Protein AF-Q9DEZ6-F1 (afdb_monomer_lite)

pLDDT: mean 97.1, std 1.76, range [88.19, 98.62]

Secondary structure (DSSP, 8-state):
--SSSS--B--HHHHHHHHHHH-TT------BSS-IIIIIHHIIIIIIHHH----SEEEEEE-HHHHHHHTTPPPP-TTSPPPGGGTS--HHHHHHHHHHHHHHHHHHHTTT-EEEEEE---TT--

InterPro domains:
  IPR000559 Formate-tetrahydrofolate ligase, FTHFS [PF01268] (1-126)
  IPR020628 Formate-tetrahydrofolate ligase, FTHFS, conserved site [PS00722] (61-72)
  IPR027417 P-loop containing nucleoside triphosphate hydrolase [G3DSA:3.40.50.300] (1-126)
  IPR027417 P-loop containing nucleoside triphosphate hydrolase [SSF52540] (1-126)

Sequence (126 aa):
PFANIAHGGSSILADKIALKLVGPGGFVVTEAGFGADIGMEKFFNIKCRYSGLRPHVVVLVATVRALKMHGGGPTVTAGVPLPKEYIEENLDLLAEGCSNLRKQIENANMFGVAVVVAVNGFKSDT

Foldseek 3Di:
DDQPVAQQWDDLVVVVVVDVVLPDPGDDDTWGDDACVTNVVSCVPPVCVVNVDDDQEAEHEDEQLQLLVQLVDDDDDPPDDDDVSSQADDVNSNVSSVVVVVVSCVVVVVSVHHYHYDYDDDPRDD

Radius of gyration: 17.0 Å; chains: 1; bounding box: 43×27×42 Å

Structure (mmCIF, N/CA/C/O backbone):
data_AF-Q9DEZ6-F1
#
_entry.id   AF-Q9DEZ6-F1
#
loop_
_atom_site.group_PDB
_atom_site.id
_atom_site.type_symbol
_atom_site.label_atom_id
_atom_site.label_alt_id
_atom_site.label_comp_id
_atom_site.label_asym_id
_atom_site.label_entity_id
_atom_site.label_seq_id
_atom_site.pdbx_PDB_ins_code
_atom_site.Cartn_x
_atom_site.Cartn_y
_atom_site.Cartn_z
_atom_site.occupancy
_atom_site.B_iso_or_equiv
_atom_site.auth_seq_id
_atom_site.auth_comp_id
_atom_site.auth_asym_id
_atom_site.auth_atom_id
_atom_site.pdbx_PDB_model_num
ATOM 1 N N . PRO A 1 1 ? 2.899 8.447 13.916 1.00 95.38 1 PRO A N 1
ATOM 2 C CA . PRO A 1 1 ? 4.183 8.024 14.525 1.00 95.38 1 PRO A CA 1
ATOM 3 C C . PRO A 1 1 ? 5.028 7.283 13.483 1.00 95.38 1 PRO A C 1
ATOM 5 O O . PRO A 1 1 ? 4.489 6.904 12.446 1.00 95.38 1 PRO A O 1
ATOM 8 N N . PHE A 1 2 ? 6.321 7.075 13.742 1.00 96.56 2 PHE A N 1
ATOM 9 C CA . PHE A 1 2 ? 7.150 6.266 12.847 1.00 96.56 2 PHE A CA 1
ATOM 10 C C . PHE A 1 2 ? 6.577 4.852 12.669 1.00 96.56 2 PHE A C 1
ATOM 12 O O . PHE A 1 2 ? 5.949 4.302 13.572 1.00 96.56 2 PHE A O 1
ATOM 19 N N . ALA A 1 3 ? 6.797 4.260 11.499 1.00 96.88 3 ALA A N 1
ATOM 20 C CA . ALA A 1 3 ? 6.296 2.928 11.173 1.00 96.88 3 ALA A CA 1
ATOM 21 C C . ALA A 1 3 ? 7.349 1.819 11.379 1.00 96.88 3 ALA A C 1
ATOM 23 O O . ALA A 1 3 ? 7.013 0.642 11.330 1.00 96.88 3 ALA A O 1
ATOM 24 N N . ASN A 1 4 ? 8.610 2.164 11.673 1.00 95.31 4 ASN A N 1
ATOM 25 C CA . ASN A 1 4 ? 9.667 1.198 11.998 1.00 95.31 4 ASN A CA 1
ATOM 26 C C . ASN A 1 4 ? 9.660 0.867 13.502 1.00 95.31 4 ASN A C 1
ATOM 28 O O . ASN A 1 4 ? 9.415 -0.280 13.864 1.00 95.31 4 ASN A O 1
ATOM 32 N N . ILE A 1 5 ? 9.805 1.875 14.370 1.00 97.12 5 ILE A N 1
ATOM 33 C CA . ILE A 1 5 ? 9.825 1.742 15.840 1.00 97.12 5 ILE A CA 1
ATOM 34 C C . ILE A 1 5 ? 8.442 1.891 16.503 1.00 97.12 5 ILE A C 1
ATOM 36 O O . ILE A 1 5 ? 8.320 1.764 17.716 1.00 97.12 5 ILE A O 1
ATOM 40 N N . ALA A 1 6 ? 7.394 2.182 15.727 1.00 97.81 6 ALA A N 1
ATOM 41 C CA . ALA A 1 6 ? 6.006 2.247 16.189 1.00 97.81 6 ALA A CA 1
ATOM 42 C C . ALA A 1 6 ? 5.040 1.750 15.089 1.00 97.81 6 ALA A C 1
ATOM 44 O O . ALA A 1 6 ? 5.470 1.126 14.118 1.00 97.81 6 ALA A O 1
ATOM 45 N N . HIS A 1 7 ? 3.729 1.963 15.266 1.00 97.00 7 HIS A N 1
ATOM 46 C CA . HIS A 1 7 ? 2.671 1.348 14.446 1.00 97.00 7 HIS A CA 1
ATOM 47 C C . HIS A 1 7 ? 2.318 2.098 13.151 1.00 97.00 7 HIS A C 1
ATOM 49 O O . HIS A 1 7 ? 1.460 1.639 12.410 1.00 97.00 7 HIS A O 1
ATOM 55 N N . GLY A 1 8 ? 2.930 3.255 12.879 1.00 97.44 8 GLY A N 1
ATOM 56 C CA . GLY A 1 8 ? 2.826 3.886 11.559 1.00 97.44 8 GLY A CA 1
ATOM 57 C C . GLY A 1 8 ? 1.465 4.444 11.128 1.00 97.44 8 GLY A C 1
ATOM 58 O O . GLY A 1 8 ? 1.334 4.775 9.958 1.00 97.44 8 GLY A O 1
ATOM 59 N N . GLY A 1 9 ? 0.470 4.560 12.014 1.00 97.12 9 GLY A N 1
ATOM 60 C CA . GLY A 1 9 ? -0.875 5.050 11.674 1.00 97.12 9 GLY A CA 1
ATOM 61 C C . GLY A 1 9 ? -1.257 6.363 12.367 1.00 97.12 9 GLY A C 1
ATOM 62 O O . GLY A 1 9 ? -0.676 6.741 13.385 1.00 97.12 9 GLY A O 1
ATOM 63 N N . SER A 1 10 ? -2.263 7.058 11.837 1.00 97.94 10 SER A N 1
ATOM 64 C CA . SER A 1 10 ? -2.917 8.201 12.501 1.00 97.94 10 SER A CA 1
ATOM 65 C C . SER A 1 10 ? -3.647 7.781 13.794 1.00 97.94 10 SER A C 1
ATOM 67 O O . SER A 1 10 ? -3.789 6.588 14.086 1.00 97.94 10 SER A O 1
ATOM 69 N N . SER A 1 11 ? -4.128 8.743 14.592 1.00 98.31 11 SER A N 1
ATOM 70 C CA . SER A 1 11 ? -4.750 8.444 15.890 1.00 98.31 11 SER A CA 1
ATOM 71 C C . SER A 1 11 ? -6.076 7.678 15.759 1.00 98.31 11 SER A C 1
ATOM 73 O O . SER A 1 11 ? -6.888 7.934 14.874 1.00 98.31 11 SER A O 1
ATOM 75 N N . ILE A 1 12 ? -6.335 6.765 16.702 1.00 98.56 12 ILE A N 1
ATOM 76 C CA . ILE A 1 12 ? -7.625 6.055 16.807 1.00 98.56 12 ILE A CA 1
ATOM 77 C C . ILE A 1 12 ? -8.781 7.039 17.028 1.00 98.56 12 ILE A C 1
ATOM 79 O O . ILE A 1 12 ? -9.892 6.813 16.553 1.00 98.56 12 ILE A O 1
ATOM 83 N N . LEU A 1 13 ? -8.528 8.131 17.755 1.00 98.56 13 LEU A N 1
ATOM 84 C CA . LEU A 1 13 ? -9.529 9.162 18.008 1.00 98.56 13 LEU A CA 1
ATOM 85 C C . LEU A 1 13 ? -9.991 9.824 16.702 1.00 98.56 13 LEU A C 1
ATOM 87 O O . LEU A 1 13 ? -11.192 10.006 16.525 1.00 98.56 13 LEU A O 1
ATOM 91 N N . ALA A 1 14 ? -9.068 10.123 15.781 1.00 98.56 14 ALA A N 1
ATOM 92 C CA . ALA A 1 14 ? -9.408 10.705 14.485 1.00 98.56 14 ALA A CA 1
ATOM 93 C C . ALA A 1 14 ? -10.308 9.770 13.664 1.00 98.56 14 ALA A C 1
ATOM 95 O O . ALA A 1 14 ? -11.359 10.205 13.199 1.00 98.56 14 ALA A O 1
ATOM 96 N N . ASP A 1 15 ? -9.964 8.481 13.570 1.00 98.31 15 ASP A N 1
ATOM 97 C CA . ASP A 1 15 ? -10.791 7.506 12.845 1.00 98.31 15 ASP A CA 1
ATOM 98 C C . ASP A 1 15 ? -12.191 7.373 13.467 1.00 98.31 15 ASP A C 1
ATOM 100 O O . ASP A 1 15 ? -13.188 7.337 12.750 1.00 98.31 15 ASP A O 1
ATOM 104 N N . LYS A 1 16 ? -12.298 7.340 14.805 1.00 98.19 16 LYS A N 1
ATOM 105 C CA . LYS A 1 16 ? -13.593 7.255 15.506 1.00 98.19 16 LYS A CA 1
ATOM 106 C C . LYS A 1 16 ? -14.460 8.495 15.279 1.00 98.19 16 LYS A C 1
ATOM 108 O O . LYS A 1 16 ? -15.666 8.356 15.077 1.00 98.19 16 LYS A O 1
ATOM 113 N N . ILE A 1 17 ? -13.863 9.689 15.297 1.00 98.56 17 ILE A N 1
ATOM 114 C CA . ILE A 1 17 ? -14.566 10.939 14.978 1.00 98.56 17 ILE A CA 1
ATOM 115 C C . ILE A 1 17 ? -15.043 10.907 13.525 1.00 98.56 17 ILE A C 1
ATOM 117 O O . ILE A 1 17 ? -16.222 11.146 13.275 1.00 98.56 17 ILE A O 1
ATOM 121 N N . ALA A 1 18 ? -14.167 10.549 12.582 1.00 98.56 18 ALA A N 1
ATOM 122 C CA . ALA A 1 18 ? -14.512 10.463 11.168 1.00 98.56 18 ALA A CA 1
ATOM 123 C C . ALA A 1 18 ? -15.668 9.480 10.932 1.00 98.56 18 ALA A C 1
ATOM 125 O O . ALA A 1 18 ? -16.665 9.858 10.325 1.00 98.56 18 ALA A O 1
ATOM 126 N N . LEU A 1 19 ? -15.600 8.270 11.501 1.00 98.25 19 LEU A N 1
ATOM 127 C CA . LEU A 1 19 ? -16.657 7.256 11.391 1.00 98.25 19 LEU A CA 1
ATOM 128 C C . LEU A 1 19 ? -17.999 7.759 11.937 1.00 98.25 19 LEU A C 1
ATOM 130 O O . LEU A 1 19 ? -19.052 7.461 11.376 1.00 98.25 19 LEU A O 1
ATOM 134 N N . LYS A 1 20 ? -17.976 8.549 13.017 1.00 98.00 20 LYS A N 1
ATOM 135 C CA . LYS A 1 20 ? -19.192 9.140 13.579 1.00 98.00 20 LYS A CA 1
ATOM 136 C C . LYS A 1 20 ? -19.781 10.225 12.675 1.00 98.00 20 LYS A C 1
ATOM 138 O O . LYS A 1 20 ? -21.003 10.292 12.564 1.00 98.00 20 LYS A O 1
ATOM 143 N N . LEU A 1 21 ? -18.935 11.054 12.063 1.00 98.50 21 LEU A N 1
ATOM 144 C CA . LEU A 1 21 ? -19.354 12.160 11.198 1.00 98.50 21 LEU A CA 1
ATOM 145 C C . LEU A 1 21 ? -19.894 11.682 9.849 1.00 98.50 21 LEU A C 1
ATOM 147 O O . LEU A 1 21 ? -20.899 12.210 9.385 1.00 98.50 21 LEU A O 1
ATOM 151 N N . VAL A 1 22 ? -19.256 10.684 9.231 1.00 98.06 22 VAL A N 1
ATOM 152 C CA . VAL A 1 22 ? -19.694 10.173 7.921 1.00 98.06 22 VAL A CA 1
ATOM 153 C C . VAL A 1 22 ? -21.005 9.377 8.005 1.00 98.06 22 VAL A C 1
ATOM 155 O O . VAL A 1 22 ? -21.726 9.272 7.016 1.00 98.06 22 VAL A O 1
ATOM 158 N N . GLY A 1 23 ? -21.345 8.848 9.187 1.00 96.00 23 GLY A N 1
ATOM 159 C CA . GLY A 1 23 ? -22.596 8.130 9.429 1.00 96.00 23 GLY A CA 1
ATOM 160 C C . GLY A 1 23 ? -22.692 6.770 8.712 1.00 96.00 23 GLY A C 1
ATOM 161 O O . GLY A 1 23 ? -21.709 6.285 8.155 1.00 96.00 23 GLY A O 1
ATOM 162 N N . PRO A 1 24 ? -23.875 6.122 8.723 1.00 93.81 24 PRO A N 1
ATOM 163 C CA . PRO A 1 24 ? -24.036 4.740 8.251 1.00 93.81 24 PRO A CA 1
ATOM 164 C C . PRO A 1 24 ? -23.774 4.509 6.756 1.00 93.81 24 PRO A C 1
ATOM 166 O O . PRO A 1 24 ? -23.482 3.385 6.365 1.00 93.81 24 PRO A O 1
ATOM 169 N N . GLY A 1 25 ? -23.916 5.544 5.923 1.00 94.38 25 GLY A N 1
ATOM 170 C CA . GLY A 1 25 ? -23.720 5.459 4.470 1.00 94.38 25 GLY A CA 1
ATOM 171 C C . GLY A 1 25 ? -22.369 5.986 3.985 1.00 94.38 25 GLY A C 1
ATOM 172 O O . GLY A 1 25 ? -22.150 6.070 2.780 1.00 94.38 25 GLY A O 1
ATOM 173 N N . GLY A 1 26 ? -21.496 6.402 4.903 1.00 96.88 26 GLY A N 1
ATOM 174 C CA . GLY A 1 26 ? -20.232 7.041 4.571 1.00 96.88 26 GLY A CA 1
ATOM 175 C C . GLY A 1 26 ? -19.020 6.127 4.732 1.00 96.88 26 GLY A C 1
ATOM 176 O O . GLY A 1 26 ? -19.084 5.060 5.339 1.00 96.88 26 GLY A O 1
ATOM 177 N N . PHE A 1 27 ? -17.885 6.581 4.201 1.00 97.50 27 PHE A N 1
ATOM 178 C CA . PHE A 1 27 ? -16.619 5.853 4.235 1.00 97.50 27 PHE A CA 1
ATOM 179 C C . PHE A 1 27 ? -15.531 6.707 4.876 1.00 97.50 27 PHE A C 1
ATOM 181 O O . PHE A 1 27 ? -15.471 7.918 4.667 1.00 97.50 27 PHE A O 1
ATOM 188 N N . VAL A 1 28 ? -14.642 6.058 5.623 1.00 98.25 28 VAL A N 1
ATOM 189 C CA . VAL A 1 28 ? -13.410 6.668 6.127 1.00 98.25 28 VAL A CA 1
ATOM 190 C C . VAL A 1 28 ? -12.240 5.960 5.474 1.00 98.25 28 VAL A C 1
ATOM 192 O O . VAL A 1 28 ? -12.113 4.740 5.578 1.00 98.25 28 VAL A O 1
ATOM 195 N N . VAL A 1 29 ? -11.387 6.737 4.816 1.00 98.31 29 VAL A N 1
ATOM 196 C CA . VAL A 1 29 ? -10.111 6.267 4.278 1.00 98.31 29 VAL A CA 1
ATOM 197 C C . VAL A 1 29 ? -9.015 6.688 5.249 1.00 98.31 29 VAL A C 1
ATOM 199 O O . VAL A 1 29 ? -8.969 7.835 5.688 1.00 98.31 29 VAL A O 1
ATOM 202 N N . THR A 1 30 ? -8.156 5.745 5.614 1.00 98.25 30 THR A N 1
ATOM 203 C CA . THR A 1 30 ? -7.009 5.948 6.505 1.00 98.25 30 THR A CA 1
ATOM 204 C C . THR A 1 30 ? -5.837 5.135 5.962 1.00 98.25 30 THR A C 1
ATOM 206 O O . THR A 1 30 ? -6.037 4.233 5.146 1.00 98.25 30 THR A O 1
ATOM 209 N N . GLU A 1 31 ? -4.622 5.445 6.394 1.00 98.38 31 GLU A N 1
ATOM 210 C CA . GLU A 1 31 ? -3.398 4.829 5.876 1.00 98.38 31 GLU A CA 1
ATOM 211 C C . GLU A 1 31 ? -2.455 4.384 6.999 1.00 98.38 31 GLU A C 1
ATOM 213 O O . GLU A 1 31 ? -2.596 4.769 8.168 1.00 98.38 31 GLU A O 1
ATOM 218 N N . ALA A 1 32 ? -1.474 3.567 6.623 1.00 97.50 32 ALA A N 1
ATOM 219 C CA . ALA A 1 32 ? -0.358 3.179 7.468 1.00 97.50 32 ALA A CA 1
ATOM 220 C C . ALA A 1 32 ? 0.949 3.316 6.679 1.00 97.50 32 ALA A C 1
ATOM 222 O O . ALA A 1 32 ? 0.993 3.010 5.491 1.00 97.50 32 ALA A O 1
ATOM 223 N N . GLY A 1 33 ? 2.004 3.799 7.336 1.00 96.94 33 GLY A N 1
ATOM 224 C CA . GLY A 1 33 ? 3.296 4.049 6.696 1.00 96.94 33 GLY A CA 1
ATOM 225 C C . GLY A 1 33 ? 4.070 2.776 6.331 1.00 96.94 33 GLY A C 1
ATOM 226 O O . GLY A 1 33 ? 3.895 1.740 6.965 1.00 96.94 33 GLY A O 1
ATOM 227 N N . PHE A 1 34 ? 5.002 2.904 5.378 1.00 97.38 34 PHE A N 1
ATOM 228 C CA . PHE A 1 34 ? 5.701 1.798 4.693 1.00 97.38 34 PHE A CA 1
ATOM 229 C C . PHE A 1 34 ? 4.762 0.895 3.872 1.00 97.38 34 PHE A C 1
ATOM 231 O O . PHE A 1 34 ? 3.625 1.261 3.588 1.00 97.38 34 PHE A O 1
ATOM 238 N N . GLY A 1 35 ? 5.276 -0.249 3.411 1.00 96.75 35 GLY A N 1
ATOM 239 C CA . GLY A 1 35 ? 4.508 -1.263 2.699 1.00 96.75 35 GLY A CA 1
ATOM 240 C C . GLY A 1 35 ? 3.569 -2.053 3.613 1.00 96.75 35 GLY A C 1
ATOM 241 O O . GLY A 1 35 ? 3.557 -1.901 4.839 1.00 96.75 35 GLY A O 1
ATOM 242 N N . ALA A 1 36 ? 2.770 -2.921 2.998 1.00 97.12 36 ALA A N 1
ATOM 243 C CA . ALA A 1 36 ? 1.785 -3.747 3.691 1.00 97.12 36 ALA A CA 1
ATOM 244 C C . ALA A 1 36 ? 2.412 -4.780 4.657 1.00 97.12 36 ALA A C 1
ATOM 246 O O . ALA A 1 36 ? 1.800 -5.169 5.650 1.00 97.12 36 ALA A O 1
ATOM 247 N N . ASP A 1 37 ? 3.663 -5.152 4.427 1.00 97.12 37 ASP A N 1
ATOM 248 C CA . ASP A 1 37 ? 4.486 -5.992 5.294 1.00 97.12 37 ASP A CA 1
ATOM 249 C C . ASP A 1 37 ? 4.812 -5.349 6.653 1.00 97.12 37 ASP A C 1
ATOM 251 O O . ASP A 1 37 ? 5.079 -6.066 7.614 1.00 97.12 37 ASP A O 1
ATOM 255 N N . ILE A 1 38 ? 4.756 -4.014 6.759 1.00 98.19 38 ILE A N 1
ATOM 256 C CA . ILE A 1 38 ? 5.024 -3.281 8.006 1.00 98.19 38 ILE A CA 1
ATOM 257 C C . ILE A 1 38 ? 3.793 -2.496 8.457 1.00 98.19 38 ILE A C 1
ATOM 259 O O . ILE A 1 38 ? 3.283 -2.705 9.556 1.00 98.19 38 ILE A O 1
ATOM 263 N N . GLY A 1 39 ? 3.327 -1.552 7.639 1.00 97.88 39 GLY A N 1
ATOM 264 C CA . GLY A 1 39 ? 2.272 -0.616 8.018 1.00 97.88 39 GLY A CA 1
ATOM 265 C C . GLY A 1 39 ? 0.934 -1.306 8.211 1.00 97.88 39 GLY A C 1
ATOM 266 O O . GLY A 1 39 ? 0.301 -1.159 9.255 1.00 97.88 39 GLY A O 1
ATOM 267 N N . MET A 1 40 ? 0.515 -2.082 7.211 1.00 97.88 40 MET A N 1
ATOM 268 C CA . MET A 1 40 ? -0.763 -2.791 7.246 1.00 97.88 40 MET A CA 1
ATOM 269 C C . MET A 1 40 ? -0.769 -3.859 8.347 1.00 97.88 40 MET A C 1
ATOM 271 O O . MET A 1 40 ? -1.709 -3.891 9.136 1.00 97.88 40 MET A O 1
ATOM 275 N N . GLU A 1 41 ? 0.289 -4.667 8.467 1.00 98.19 41 GLU A N 1
ATOM 276 C CA . GLU A 1 41 ? 0.436 -5.648 9.555 1.00 98.19 41 GLU A CA 1
ATOM 277 C C . GLU A 1 41 ? 0.213 -5.001 10.931 1.00 98.19 41 GLU A C 1
ATOM 279 O O . GLU A 1 41 ? -0.672 -5.421 11.683 1.00 98.19 41 GLU A O 1
ATOM 284 N N . LYS A 1 42 ? 0.921 -3.902 11.221 1.00 98.50 42 LYS A N 1
ATOM 285 C CA . LYS A 1 42 ? 0.792 -3.175 12.493 1.00 98.50 42 LYS A CA 1
ATOM 286 C C . LYS A 1 42 ? -0.564 -2.493 12.642 1.00 98.50 42 LYS A C 1
ATOM 288 O O . LYS A 1 42 ? -1.093 -2.408 13.754 1.00 98.50 42 LYS A O 1
ATOM 293 N N . PHE A 1 43 ? -1.156 -2.016 11.550 1.00 98.50 43 PHE A N 1
ATOM 294 C CA . 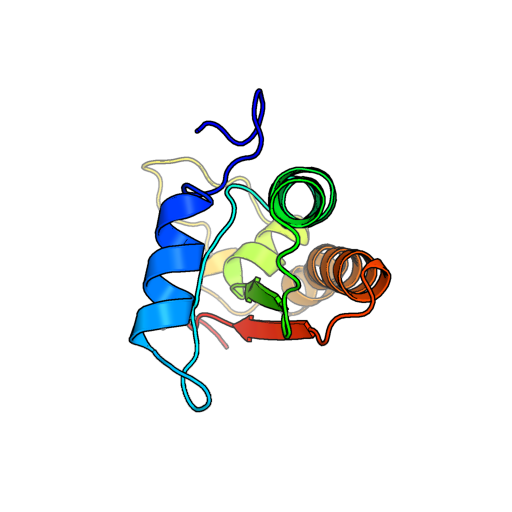PHE A 1 43 ? -2.501 -1.452 11.562 1.00 98.50 43 PHE A CA 1
ATOM 295 C C . PHE A 1 43 ? -3.519 -2.493 12.048 1.00 98.50 43 PHE A C 1
ATOM 297 O O . PHE A 1 43 ? -4.263 -2.220 12.991 1.00 98.50 43 PHE A O 1
ATOM 304 N N . PHE A 1 44 ? -3.499 -3.708 11.495 1.00 98.31 44 PHE A N 1
ATOM 305 C CA . PHE A 1 44 ? -4.399 -4.782 11.917 1.00 98.31 44 PHE A CA 1
ATOM 306 C C . PHE A 1 44 ? -4.066 -5.310 13.320 1.00 98.31 44 PHE A C 1
ATOM 308 O O . PHE A 1 44 ? -4.941 -5.388 14.188 1.00 98.31 44 PHE A O 1
ATOM 315 N N . ASN A 1 45 ? -2.804 -5.646 13.584 1.00 98.38 45 ASN A N 1
ATOM 316 C CA . ASN A 1 45 ? -2.434 -6.343 14.815 1.00 98.38 45 ASN A CA 1
ATOM 317 C C . ASN A 1 45 ? -2.298 -5.438 16.043 1.00 98.38 45 ASN A C 1
ATOM 319 O O . ASN A 1 45 ? -2.424 -5.940 17.161 1.00 98.38 45 ASN A O 1
ATOM 323 N N . ILE A 1 46 ? -2.110 -4.126 15.866 1.00 98.50 46 ILE A N 1
ATOM 324 C CA . ILE A 1 46 ? -2.006 -3.162 16.971 1.00 98.50 46 ILE A CA 1
ATOM 325 C C . ILE A 1 46 ? -3.215 -2.227 16.981 1.00 98.50 46 ILE A C 1
ATOM 327 O O . ILE A 1 46 ? -3.997 -2.240 17.933 1.00 98.50 46 ILE A O 1
ATOM 331 N N . LYS A 1 47 ? -3.395 -1.410 15.935 1.00 98.50 47 LYS A N 1
ATOM 332 C CA . LYS A 1 47 ? -4.391 -0.325 15.945 1.00 98.50 47 LYS A CA 1
ATOM 333 C C . LYS A 1 47 ? -5.825 -0.861 15.941 1.00 98.50 47 LYS A C 1
ATOM 335 O O . LYS A 1 47 ? -6.624 -0.443 16.780 1.00 98.50 47 LYS A O 1
ATOM 340 N N . CYS A 1 48 ? -6.161 -1.802 15.062 1.00 98.25 48 CYS A N 1
ATOM 341 C CA . CYS A 1 48 ? -7.481 -2.440 15.026 1.00 98.25 48 CYS A CA 1
ATOM 342 C C . CYS A 1 48 ? -7.751 -3.247 16.293 1.00 98.25 48 CYS A C 1
ATOM 344 O O . CYS A 1 48 ? -8.785 -3.049 16.929 1.00 98.25 48 CYS A O 1
ATOM 346 N N . ARG A 1 49 ? -6.787 -4.075 16.720 1.00 98.25 49 ARG A N 1
ATOM 347 C CA . ARG A 1 49 ? -6.896 -4.861 17.957 1.00 98.25 49 ARG A CA 1
ATOM 348 C C . ARG A 1 49 ? -7.185 -3.990 19.183 1.00 98.25 49 ARG A C 1
ATOM 350 O O . ARG A 1 49 ? -8.049 -4.337 19.977 1.00 98.25 49 ARG A O 1
ATOM 357 N N . TYR A 1 50 ? -6.494 -2.859 19.325 1.00 98.38 50 TYR A N 1
ATOM 358 C CA . TYR A 1 50 ? -6.680 -1.957 20.464 1.00 98.38 50 TYR A CA 1
ATOM 359 C C . TYR A 1 50 ? -7.955 -1.107 20.353 1.00 98.38 50 TYR A C 1
ATOM 361 O O . TYR A 1 50 ? -8.623 -0.838 21.347 1.00 98.38 50 TYR A O 1
ATOM 369 N N . SER A 1 51 ? -8.303 -0.653 19.147 1.00 98.06 51 SER A N 1
ATOM 370 C CA . SER A 1 51 ? -9.449 0.244 18.940 1.00 98.06 51 SER A CA 1
ATOM 371 C C . SER A 1 51 ? -10.803 -0.460 18.874 1.00 98.06 51 SER A C 1
ATOM 373 O O . SER A 1 51 ? -11.819 0.206 19.103 1.00 98.06 51 SER A O 1
ATOM 375 N N . GLY A 1 52 ? -10.811 -1.748 18.517 1.00 98.06 52 GLY A N 1
ATOM 376 C CA . GLY A 1 52 ? -11.999 -2.511 18.137 1.00 98.06 52 GLY A CA 1
ATOM 377 C C . GLY A 1 52 ? -12.513 -2.206 16.722 1.00 98.06 52 GLY A C 1
ATOM 378 O O . GLY A 1 52 ? -13.560 -2.720 16.338 1.00 98.06 52 GLY A O 1
ATOM 379 N N . LEU A 1 53 ? -11.821 -1.362 15.945 1.00 97.69 53 LEU A N 1
ATOM 380 C CA . LEU A 1 53 ? -12.222 -1.027 14.576 1.00 97.69 53 LEU A CA 1
ATOM 381 C C . LEU A 1 53 ? -11.837 -2.144 13.605 1.00 97.69 53 LEU A C 1
ATOM 383 O O . LEU A 1 53 ? -10.729 -2.678 13.672 1.00 97.69 53 LEU A O 1
ATOM 387 N N . ARG A 1 54 ? -12.728 -2.442 12.655 1.00 96.69 54 ARG A N 1
ATOM 388 C CA . ARG A 1 54 ? -12.507 -3.447 11.612 1.00 96.69 54 ARG A CA 1
ATOM 389 C C . ARG A 1 54 ? -12.569 -2.807 10.221 1.00 96.69 54 ARG A C 1
ATOM 391 O O . ARG A 1 54 ? -13.612 -2.256 9.871 1.00 96.69 54 ARG A O 1
ATOM 398 N N . PRO A 1 55 ? -11.494 -2.885 9.424 1.00 97.06 55 PRO A N 1
ATOM 399 C CA . PRO A 1 55 ? -11.519 -2.472 8.025 1.00 97.06 55 PRO A CA 1
ATOM 400 C C . PRO A 1 55 ? -12.478 -3.329 7.204 1.00 97.06 55 PRO A C 1
ATOM 402 O O . PRO A 1 55 ? -12.627 -4.522 7.460 1.00 97.06 55 PRO A O 1
ATOM 405 N N . HIS A 1 56 ? -13.101 -2.717 6.201 1.00 96.31 56 HIS A N 1
ATOM 406 C CA . HIS A 1 56 ? -13.971 -3.413 5.246 1.00 96.31 56 HIS A CA 1
ATOM 407 C C . HIS A 1 56 ? -13.223 -3.798 3.963 1.00 96.31 56 HIS A C 1
ATOM 409 O O . HIS A 1 56 ? -13.543 -4.804 3.336 1.00 96.31 56 HIS A O 1
ATOM 415 N N . VAL A 1 57 ? -12.224 -3.000 3.586 1.00 97.81 57 VAL A N 1
ATOM 416 C CA . VAL A 1 57 ? -11.432 -3.157 2.366 1.00 97.81 57 VAL A CA 1
ATOM 417 C C . VAL A 1 57 ? -10.012 -2.653 2.612 1.00 97.81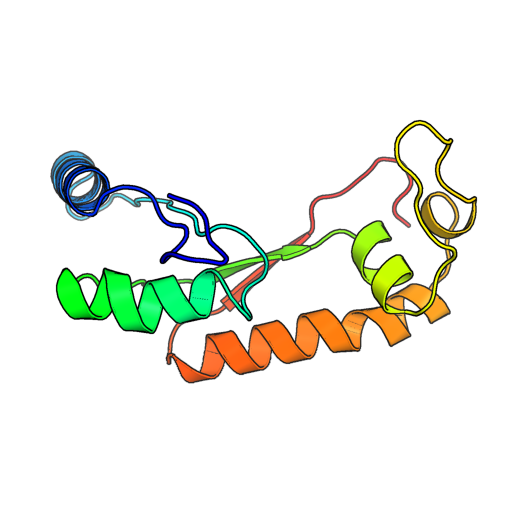 57 VAL A C 1
ATOM 419 O O . VAL A 1 57 ? -9.810 -1.703 3.371 1.00 97.81 57 VAL A O 1
ATOM 422 N N . VAL A 1 58 ? -9.039 -3.287 1.965 1.00 98.38 58 VAL A N 1
ATOM 423 C CA . VAL A 1 58 ? -7.657 -2.818 1.847 1.00 98.38 58 VAL A CA 1
ATOM 424 C C . VAL A 1 58 ? -7.437 -2.343 0.419 1.00 98.38 58 VAL A C 1
ATOM 426 O O . VAL A 1 58 ? -7.735 -3.067 -0.530 1.00 98.38 58 VAL A O 1
ATOM 429 N N . VAL A 1 59 ? -6.885 -1.141 0.269 1.00 98.62 59 VAL A N 1
ATOM 430 C CA . VAL A 1 59 ? -6.425 -0.627 -1.023 1.00 98.62 59 VAL A CA 1
ATOM 431 C C . VAL A 1 59 ? -4.902 -0.692 -1.050 1.00 98.62 59 VAL A C 1
ATOM 433 O O . VAL A 1 59 ? -4.240 0.022 -0.299 1.00 98.62 59 VAL A O 1
ATOM 436 N N . LEU A 1 60 ? -4.343 -1.559 -1.893 1.00 98.44 60 LEU A N 1
ATOM 437 C CA . LEU A 1 60 ? -2.901 -1.655 -2.115 1.00 98.44 60 LEU A CA 1
ATOM 438 C C . LEU A 1 60 ? -2.512 -0.760 -3.288 1.00 98.44 60 LEU A C 1
ATOM 440 O O . LEU A 1 60 ? -2.917 -1.007 -4.423 1.00 98.44 60 LEU A O 1
ATOM 444 N N . VAL A 1 61 ? -1.728 0.280 -3.013 1.00 98.56 61 VAL A N 1
ATOM 445 C CA . VAL A 1 61 ? -1.247 1.206 -4.042 1.00 98.56 61 VAL A CA 1
ATOM 446 C C . VAL A 1 61 ? 0.005 0.638 -4.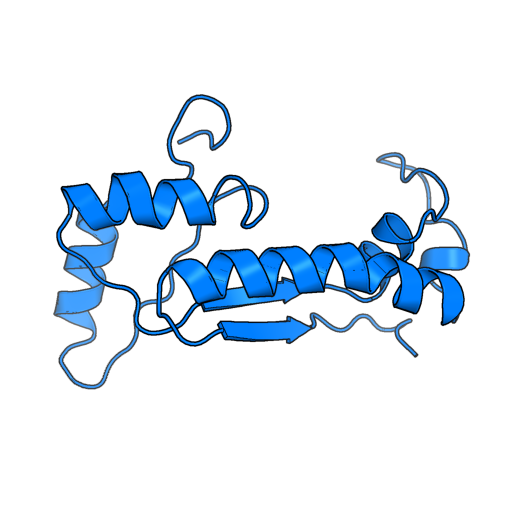707 1.00 98.56 61 VAL A C 1
ATOM 448 O O . VAL A 1 61 ? 0.949 0.242 -4.026 1.00 98.56 61 VAL A O 1
ATOM 451 N N . ALA A 1 62 ? 0.027 0.633 -6.038 1.00 98.44 62 ALA A N 1
ATOM 452 C CA . ALA A 1 62 ? 1.166 0.211 -6.846 1.00 98.44 62 ALA A CA 1
ATOM 453 C C . ALA A 1 62 ? 1.399 1.173 -8.021 1.00 98.44 62 ALA A C 1
ATOM 455 O O . ALA A 1 62 ? 0.511 1.926 -8.416 1.00 98.44 62 ALA A O 1
ATOM 456 N N . THR A 1 63 ? 2.600 1.142 -8.597 1.00 98.25 63 THR A N 1
ATOM 457 C CA . THR A 1 63 ? 2.939 1.851 -9.843 1.00 98.25 63 THR A CA 1
ATOM 458 C C . THR A 1 63 ? 3.709 0.906 -10.754 1.00 98.25 63 THR A C 1
ATOM 460 O O . THR A 1 63 ? 4.450 0.052 -10.259 1.00 98.25 63 THR A O 1
ATOM 463 N N . VAL A 1 64 ? 3.592 1.075 -12.074 1.00 98.06 64 VAL A N 1
ATOM 464 C CA . VAL A 1 64 ? 4.354 0.267 -13.045 1.00 98.06 64 VAL A CA 1
ATOM 465 C C . VAL A 1 64 ? 5.859 0.375 -12.774 1.00 98.06 64 VAL A C 1
ATOM 467 O O . VAL A 1 64 ? 6.568 -0.628 -12.763 1.00 98.06 64 VAL A O 1
ATOM 470 N N . ARG A 1 65 ? 6.349 1.578 -12.455 1.00 96.88 65 ARG A N 1
ATOM 471 C CA . ARG A 1 65 ? 7.769 1.830 -12.161 1.00 96.88 65 ARG A CA 1
ATOM 472 C C . ARG A 1 65 ? 8.260 1.109 -10.907 1.00 96.88 65 ARG A C 1
ATOM 474 O O . ARG A 1 65 ? 9.340 0.528 -10.931 1.00 96.88 65 ARG A O 1
ATOM 481 N N . ALA A 1 66 ? 7.479 1.130 -9.824 1.00 97.06 66 ALA A N 1
ATOM 482 C CA . ALA A 1 66 ? 7.843 0.440 -8.587 1.00 97.06 66 ALA A CA 1
ATOM 483 C C . ALA A 1 66 ? 7.876 -1.079 -8.785 1.00 97.06 66 ALA A C 1
ATOM 485 O O . ALA A 1 66 ? 8.774 -1.741 -8.271 1.00 97.06 66 ALA A O 1
ATOM 486 N N . LEU A 1 67 ? 6.945 -1.625 -9.574 1.00 98.31 67 LEU A N 1
ATOM 487 C CA . LEU A 1 67 ? 6.974 -3.039 -9.934 1.00 98.31 67 LEU A CA 1
ATOM 488 C C . LEU A 1 67 ? 8.231 -3.362 -10.750 1.00 98.31 67 LEU A C 1
ATOM 490 O O . LEU A 1 67 ? 8.983 -4.236 -10.343 1.00 98.31 67 LEU A O 1
ATOM 494 N N . LYS A 1 68 ? 8.561 -2.593 -11.796 1.00 98.25 68 LYS A N 1
ATOM 495 C CA . LYS A 1 68 ? 9.824 -2.784 -12.537 1.00 98.25 68 LYS A CA 1
ATOM 496 C C . LYS A 1 68 ? 11.066 -2.721 -11.635 1.00 98.25 68 LYS A C 1
ATOM 498 O O . LYS A 1 68 ? 12.005 -3.486 -11.829 1.00 98.25 68 LYS A O 1
ATOM 503 N N . MET A 1 69 ? 11.070 -1.852 -10.620 1.00 97.25 69 MET A N 1
ATOM 504 C CA . MET A 1 69 ? 12.162 -1.783 -9.637 1.00 97.25 69 MET A CA 1
ATOM 505 C C . MET A 1 69 ? 12.251 -3.072 -8.809 1.00 97.25 69 MET A C 1
ATOM 507 O O . MET A 1 69 ? 13.336 -3.617 -8.626 1.00 97.25 69 MET A O 1
ATOM 511 N N . HIS A 1 70 ? 11.112 -3.604 -8.359 1.00 97.81 70 HIS A N 1
ATOM 512 C CA . HIS A 1 70 ? 11.053 -4.899 -7.679 1.00 97.81 70 HIS A CA 1
ATOM 513 C C . HIS A 1 70 ? 11.425 -6.085 -8.578 1.00 97.81 70 HIS A C 1
ATOM 515 O O . HIS A 1 70 ? 11.848 -7.110 -8.052 1.00 97.81 70 HIS A O 1
ATOM 521 N N . GLY A 1 71 ? 11.319 -5.942 -9.900 1.00 97.69 71 GLY A N 1
ATOM 522 C CA . GLY A 1 71 ? 11.775 -6.930 -10.880 1.00 97.69 71 GLY A CA 1
ATOM 523 C C . GLY A 1 71 ? 13.281 -6.930 -11.145 1.00 97.69 71 GLY A C 1
ATOM 524 O O . GLY A 1 71 ? 13.732 -7.647 -12.029 1.00 97.69 71 GLY A O 1
ATOM 525 N N . GLY A 1 72 ? 14.067 -6.131 -10.413 1.00 97.50 72 GLY A N 1
ATOM 526 C CA . GLY A 1 72 ? 15.524 -6.064 -10.575 1.00 97.50 72 GLY A CA 1
ATOM 527 C C . GLY A 1 72 ? 16.010 -4.926 -11.472 1.00 97.50 72 GLY A C 1
ATOM 528 O O . GLY A 1 72 ? 17.143 -4.967 -11.949 1.00 97.50 72 GLY A O 1
ATOM 529 N N . GLY A 1 73 ? 15.176 -3.907 -11.700 1.00 95.19 73 GLY A N 1
ATOM 530 C CA . GLY A 1 73 ? 15.596 -2.688 -12.385 1.00 95.19 73 GLY A CA 1
ATOM 531 C C . GLY A 1 73 ? 16.766 -1.969 -11.680 1.00 95.19 73 GLY A C 1
ATOM 532 O O . GLY A 1 73 ? 17.050 -2.208 -10.503 1.00 95.19 73 GLY A O 1
ATOM 533 N N . PRO A 1 74 ? 17.452 -1.049 -12.380 1.00 95.62 74 PRO A N 1
ATOM 534 C CA . PRO A 1 74 ? 18.625 -0.340 -11.861 1.00 95.62 74 PRO A CA 1
ATOM 535 C C . PRO A 1 74 ? 18.328 0.509 -10.615 1.00 95.62 74 PRO A C 1
ATOM 537 O O . PRO A 1 74 ? 17.254 1.094 -10.481 1.00 95.62 74 PRO A O 1
ATOM 540 N N . THR A 1 75 ? 19.299 0.646 -9.711 1.00 93.25 75 THR A N 1
ATOM 541 C CA . THR A 1 75 ? 19.135 1.417 -8.467 1.00 93.25 75 THR A CA 1
ATOM 542 C C . THR A 1 75 ? 18.667 2.851 -8.724 1.00 93.25 75 THR A C 1
ATOM 544 O O . THR A 1 75 ? 19.262 3.587 -9.511 1.00 93.25 75 THR A O 1
ATOM 547 N N . VAL A 1 76 ? 17.621 3.270 -8.007 1.00 92.81 76 VAL A N 1
ATOM 548 C CA . VAL A 1 76 ? 17.120 4.648 -8.034 1.00 92.81 76 VAL A CA 1
ATOM 549 C C . VAL A 1 76 ? 17.825 5.468 -6.956 1.00 92.81 76 VAL A C 1
ATOM 551 O O . VAL A 1 76 ? 17.695 5.187 -5.766 1.00 92.81 76 VAL A O 1
ATOM 554 N N . THR A 1 77 ? 18.536 6.515 -7.373 1.00 93.31 77 THR A N 1
ATOM 555 C CA . THR A 1 77 ? 19.230 7.445 -6.472 1.00 93.31 77 THR A CA 1
ATOM 556 C C . THR A 1 77 ? 18.508 8.785 -6.447 1.00 93.31 77 THR A C 1
ATOM 558 O O . THR A 1 77 ? 18.225 9.374 -7.490 1.00 93.31 77 THR A O 1
ATOM 561 N N . ALA A 1 78 ? 18.220 9.293 -5.248 1.00 90.56 78 ALA A N 1
ATOM 562 C CA . ALA A 1 78 ? 17.569 10.588 -5.085 1.00 90.56 78 ALA A CA 1
ATOM 563 C C . ALA A 1 78 ? 18.394 11.715 -5.735 1.00 90.56 78 ALA A C 1
ATOM 565 O O . ALA A 1 78 ? 19.607 11.794 -5.557 1.00 90.56 78 ALA A O 1
ATOM 566 N N . GLY A 1 79 ? 17.722 12.591 -6.485 1.00 93.50 79 GLY A N 1
ATOM 567 C CA . GLY A 1 79 ? 18.354 13.712 -7.192 1.00 93.50 79 GLY A CA 1
ATOM 568 C C . GLY A 1 79 ? 18.952 13.365 -8.561 1.00 93.50 79 GLY A C 1
ATOM 569 O O . GLY A 1 79 ? 19.373 14.274 -9.271 1.00 93.50 79 GLY A O 1
ATOM 570 N N . VAL A 1 80 ? 18.950 12.091 -8.963 1.00 94.69 80 VAL A N 1
ATOM 571 C CA . VAL A 1 80 ? 19.391 11.641 -10.293 1.00 94.69 80 VAL A CA 1
ATOM 572 C C . VAL A 1 80 ? 18.162 11.345 -11.165 1.00 94.69 80 VAL A C 1
ATOM 574 O O . VAL A 1 80 ? 17.158 10.853 -10.639 1.00 94.69 80 VAL A O 1
ATOM 577 N N . PRO A 1 81 ? 18.189 11.637 -12.482 1.00 93.69 81 PRO A N 1
ATOM 578 C CA . PRO A 1 81 ? 17.123 11.225 -13.390 1.00 93.69 81 PRO A CA 1
ATOM 579 C C . PRO A 1 81 ? 16.845 9.721 -13.311 1.00 93.69 81 PRO A C 1
ATOM 581 O O . PRO A 1 81 ? 17.763 8.920 -13.132 1.00 93.69 81 PRO A O 1
ATOM 584 N N . LEU A 1 82 ? 15.576 9.338 -13.470 1.00 93.69 82 LEU A N 1
ATOM 585 C CA . LEU A 1 82 ? 15.198 7.928 -13.492 1.00 93.69 82 LEU A CA 1
ATOM 586 C C . LEU A 1 82 ? 15.869 7.210 -14.676 1.00 93.69 82 LEU A C 1
ATOM 588 O O . LEU A 1 82 ? 15.834 7.737 -15.792 1.00 93.69 82 LEU A O 1
ATOM 592 N N . PRO A 1 83 ? 16.426 6.006 -14.453 1.00 95.06 83 PRO A N 1
ATOM 593 C CA . PRO A 1 83 ? 16.855 5.125 -15.532 1.00 95.06 83 PRO A CA 1
ATOM 594 C C . PRO A 1 83 ? 15.750 4.857 -16.561 1.00 95.06 83 PRO A C 1
ATOM 596 O O . PRO A 1 83 ? 14.555 4.903 -16.242 1.00 95.06 83 PRO A O 1
ATOM 599 N N . LYS A 1 84 ? 16.157 4.572 -17.803 1.00 95.69 84 LYS A N 1
ATOM 600 C CA . LYS A 1 84 ? 15.246 4.417 -18.949 1.00 95.69 84 LYS A CA 1
ATOM 601 C C . LYS A 1 84 ? 14.250 3.281 -18.753 1.00 95.69 84 LYS A C 1
ATOM 603 O O . LYS A 1 84 ? 13.092 3.414 -19.121 1.00 95.69 84 LYS A O 1
ATOM 608 N N . GLU A 1 85 ? 14.663 2.226 -18.068 1.00 95.88 85 GLU A N 1
ATOM 609 C CA . GLU A 1 85 ? 13.872 1.048 -17.718 1.00 95.88 85 GLU A CA 1
ATOM 610 C C . GLU A 1 85 ? 12.585 1.405 -16.953 1.00 95.88 85 GLU A C 1
ATOM 612 O O . GLU A 1 85 ? 11.608 0.661 -16.994 1.00 95.88 85 GLU A O 1
ATOM 617 N N . TYR A 1 86 ? 12.546 2.559 -16.278 1.00 95.88 86 TYR A N 1
ATOM 618 C CA . TYR A 1 86 ? 11.368 3.040 -15.550 1.00 95.88 86 TYR A CA 1
ATOM 619 C C . TYR A 1 86 ? 10.485 4.008 -16.344 1.00 95.88 86 TYR A C 1
ATOM 621 O O . TYR A 1 86 ? 9.408 4.370 -15.870 1.00 95.88 86 TYR A O 1
ATOM 629 N N . ILE A 1 87 ? 10.920 4.455 -17.520 1.00 95.31 87 ILE A N 1
ATOM 630 C CA . ILE A 1 87 ? 10.185 5.400 -18.378 1.00 95.31 87 ILE A CA 1
ATOM 631 C C . ILE A 1 87 ? 9.907 4.853 -19.784 1.00 95.31 87 ILE A C 1
ATOM 633 O O . ILE A 1 87 ? 9.125 5.452 -20.513 1.00 95.31 87 ILE A O 1
ATOM 637 N N . GLU A 1 88 ? 10.520 3.732 -20.148 1.00 96.25 88 GLU A N 1
ATOM 638 C CA . GLU A 1 88 ? 10.265 2.961 -21.362 1.00 96.25 88 GLU A CA 1
ATOM 639 C C . GLU A 1 88 ? 9.574 1.639 -20.994 1.00 96.25 88 GLU A C 1
ATOM 641 O O . GLU A 1 88 ? 9.631 1.178 -19.845 1.00 96.25 88 GLU A O 1
ATOM 646 N N . GLU A 1 89 ? 8.884 1.031 -21.958 1.00 97.81 89 GLU A N 1
ATOM 647 C CA . GLU A 1 89 ? 8.228 -0.262 -21.770 1.00 97.81 89 GLU A CA 1
ATOM 648 C C . GLU A 1 89 ? 9.250 -1.346 -21.412 1.00 97.81 89 GLU A C 1
ATOM 650 O O . GLU A 1 89 ? 10.305 -1.459 -22.032 1.00 97.81 89 GLU A O 1
ATOM 655 N N . ASN A 1 90 ? 8.932 -2.150 -20.399 1.00 97.56 90 ASN A N 1
ATOM 656 C CA . ASN A 1 90 ? 9.707 -3.338 -20.061 1.00 97.56 90 ASN A CA 1
ATOM 657 C C . ASN A 1 90 ? 8.796 -4.311 -19.308 1.00 97.56 90 ASN A C 1
ATOM 659 O O . ASN A 1 90 ? 8.570 -4.161 -18.102 1.00 97.56 90 ASN A O 1
ATOM 663 N N . LEU A 1 91 ? 8.220 -5.255 -20.050 1.00 98.25 91 LEU A N 1
ATOM 664 C CA . LEU A 1 91 ? 7.251 -6.211 -19.518 1.00 98.25 91 LEU A CA 1
ATOM 665 C C . LEU A 1 91 ? 7.911 -7.290 -18.654 1.00 98.25 91 LEU A C 1
ATOM 667 O O . LEU A 1 91 ? 7.279 -7.754 -17.710 1.00 98.25 91 LEU A O 1
ATOM 671 N N . ASP A 1 92 ? 9.179 -7.625 -18.906 1.00 98.12 92 ASP A N 1
ATOM 672 C CA . ASP A 1 92 ? 9.912 -8.631 -18.131 1.00 98.12 92 ASP A CA 1
ATOM 673 C C . ASP A 1 92 ? 10.158 -8.144 -16.697 1.00 98.12 92 ASP A C 1
ATOM 675 O O . ASP A 1 92 ? 9.767 -8.805 -15.735 1.00 98.12 92 ASP A O 1
ATOM 679 N N . LEU A 1 93 ? 10.698 -6.927 -16.532 1.00 98.06 93 LEU A N 1
ATOM 680 C CA . LEU A 1 93 ? 10.868 -6.316 -15.206 1.00 98.06 93 LEU A CA 1
ATOM 681 C C . LEU A 1 93 ? 9.525 -6.142 -14.485 1.00 98.06 93 LEU A C 1
ATOM 683 O O . LEU A 1 93 ? 9.437 -6.315 -13.269 1.00 98.06 93 LEU A O 1
ATOM 687 N N . LEU A 1 94 ? 8.466 -5.787 -15.218 1.00 98.25 94 LEU A N 1
ATOM 688 C CA . LEU A 1 94 ? 7.131 -5.653 -14.642 1.00 98.25 94 LEU A CA 1
ATOM 689 C C . LEU A 1 94 ? 6.604 -7.005 -14.138 1.00 98.25 94 LEU A C 1
ATOM 691 O O . LEU A 1 94 ? 6.094 -7.077 -13.017 1.00 98.25 94 LEU A O 1
ATOM 695 N N . ALA A 1 95 ? 6.735 -8.064 -14.940 1.00 98.31 95 ALA A N 1
ATOM 696 C CA . ALA A 1 95 ? 6.276 -9.407 -14.606 1.00 98.31 95 ALA A CA 1
ATOM 697 C C . ALA A 1 95 ? 7.011 -9.966 -13.378 1.00 98.31 95 ALA A C 1
ATOM 699 O O . ALA A 1 95 ? 6.357 -10.411 -12.431 1.00 98.31 95 ALA A O 1
ATOM 700 N N . GLU A 1 96 ? 8.341 -9.854 -13.341 1.00 98.38 96 GLU A N 1
ATOM 701 C CA . GLU A 1 96 ? 9.152 -10.272 -12.190 1.00 98.38 96 GLU A CA 1
ATOM 702 C C . GLU A 1 96 ? 8.808 -9.457 -10.934 1.00 98.38 96 GLU A C 1
ATOM 704 O O . GLU A 1 96 ? 8.636 -9.996 -9.834 1.00 98.38 96 GLU A O 1
ATOM 709 N N . GLY A 1 97 ? 8.582 -8.153 -11.103 1.00 98.19 97 GLY A N 1
ATOM 710 C CA . GLY A 1 97 ? 8.169 -7.237 -10.046 1.00 98.19 97 GLY A CA 1
ATOM 711 C C . GLY A 1 97 ? 6.806 -7.525 -9.424 1.00 98.19 97 GLY A C 1
ATOM 712 O O . GLY A 1 97 ? 6.591 -7.272 -8.235 1.00 98.19 97 GLY A O 1
ATOM 713 N N . CYS A 1 98 ? 5.881 -8.099 -10.198 1.00 98.44 98 CYS A N 1
ATOM 714 C CA . CYS A 1 98 ? 4.554 -8.478 -9.710 1.00 98.44 98 CYS A CA 1
ATOM 715 C C . CYS A 1 98 ? 4.606 -9.522 -8.585 1.00 98.44 98 CYS A C 1
ATOM 717 O O . CYS A 1 98 ? 3.634 -9.647 -7.837 1.00 98.44 98 CYS A O 1
ATOM 719 N N . SER A 1 99 ? 5.722 -10.242 -8.415 1.00 98.25 99 SER A N 1
ATOM 720 C CA . SER A 1 99 ? 5.933 -11.141 -7.273 1.00 98.25 99 SER A CA 1
ATOM 721 C C . SER A 1 99 ? 5.811 -10.413 -5.925 1.00 98.25 99 SER A C 1
ATOM 723 O O . SER A 1 99 ? 5.183 -10.936 -5.001 1.00 98.25 99 SER A O 1
ATOM 725 N N . ASN A 1 100 ? 6.308 -9.171 -5.832 1.00 98.56 100 ASN A N 1
ATOM 726 C CA . ASN A 1 100 ? 6.176 -8.336 -4.639 1.00 98.56 100 ASN A CA 1
ATOM 727 C C . ASN A 1 100 ? 4.701 -8.028 -4.342 1.00 98.56 100 ASN A C 1
ATOM 729 O O . ASN A 1 100 ? 4.215 -8.317 -3.248 1.00 98.56 100 ASN A O 1
ATOM 733 N N . LEU A 1 101 ? 3.969 -7.509 -5.333 1.00 98.38 101 LEU A N 1
ATOM 734 C CA . LEU A 1 101 ? 2.555 -7.162 -5.179 1.00 98.38 101 LEU A CA 1
ATOM 735 C C . LEU A 1 101 ? 1.701 -8.390 -4.847 1.00 98.38 101 LEU A C 1
ATOM 737 O O . LEU A 1 101 ? 0.855 -8.321 -3.956 1.00 98.38 101 LEU A O 1
ATOM 741 N N . ARG A 1 102 ? 1.959 -9.530 -5.501 1.00 98.38 102 ARG A N 1
ATOM 742 C CA . ARG A 1 102 ? 1.292 -10.806 -5.206 1.00 98.38 102 ARG A CA 1
ATOM 743 C C . ARG A 1 102 ? 1.453 -11.178 -3.735 1.00 98.38 102 ARG A C 1
ATOM 745 O O . ARG A 1 102 ? 0.461 -11.492 -3.082 1.00 98.38 102 ARG A O 1
ATOM 752 N N . LYS A 1 103 ? 2.667 -11.062 -3.188 1.00 98.38 103 LYS A N 1
ATOM 753 C CA . LYS A 1 103 ? 2.917 -11.356 -1.774 1.00 98.38 103 LYS A CA 1
ATOM 754 C C . LYS A 1 103 ? 2.156 -10.416 -0.839 1.00 98.38 103 LYS A C 1
ATOM 756 O O . LYS A 1 103 ? 1.617 -10.870 0.167 1.00 98.38 103 LYS A O 1
ATOM 761 N N . GLN A 1 104 ? 2.066 -9.127 -1.168 1.00 98.19 104 GLN A N 1
ATOM 762 C CA . GLN A 1 104 ? 1.298 -8.180 -0.353 1.00 98.19 104 GLN A CA 1
ATOM 763 C C . GLN A 1 104 ? -0.213 -8.440 -0.414 1.00 98.19 104 GLN A C 1
ATOM 765 O O . GLN A 1 104 ? -0.889 -8.324 0.608 1.00 98.19 104 GLN A O 1
ATOM 770 N N . ILE A 1 105 ? -0.737 -8.859 -1.571 1.00 98.19 105 ILE A N 1
ATOM 771 C CA . ILE A 1 105 ? -2.133 -9.299 -1.713 1.00 98.19 105 ILE A CA 1
ATOM 772 C C . ILE A 1 105 ? -2.394 -10.542 -0.855 1.00 98.19 105 ILE A C 1
ATOM 774 O O . ILE A 1 105 ? -3.384 -10.578 -0.126 1.00 98.19 105 ILE A O 1
ATOM 778 N N . GLU A 1 106 ? -1.507 -11.541 -0.891 1.00 97.81 106 GLU A N 1
ATOM 779 C CA . GLU A 1 106 ? -1.600 -12.724 -0.024 1.00 97.81 106 GLU A CA 1
ATOM 780 C C . GLU A 1 106 ? -1.642 -12.332 1.458 1.00 97.81 106 GLU A C 1
ATOM 782 O O . GLU A 1 106 ? -2.543 -12.761 2.177 1.00 97.81 106 GLU A O 1
ATOM 787 N N . ASN A 1 107 ? -0.717 -11.474 1.902 1.00 96.81 107 ASN A N 1
ATOM 788 C CA . ASN A 1 107 ? -0.658 -11.002 3.286 1.00 96.81 107 ASN A CA 1
ATOM 789 C C . ASN A 1 107 ? -1.945 -10.269 3.699 1.00 96.81 107 ASN A C 1
ATOM 791 O O . ASN A 1 107 ? -2.451 -10.479 4.798 1.00 96.81 107 ASN A O 1
ATOM 795 N N . ALA A 1 108 ? -2.496 -9.421 2.827 1.00 96.38 108 ALA A N 1
ATOM 796 C CA . ALA A 1 108 ? -3.743 -8.707 3.094 1.00 96.38 108 ALA A CA 1
ATOM 797 C C . ALA A 1 108 ? -4.943 -9.666 3.193 1.00 96.38 108 ALA A C 1
ATOM 799 O O . ALA A 1 108 ? -5.752 -9.552 4.116 1.00 96.38 108 ALA A O 1
ATOM 800 N N . ASN A 1 109 ? -5.014 -10.665 2.309 1.00 96.56 109 ASN A N 1
ATOM 801 C CA . ASN A 1 109 ? -6.063 -11.686 2.329 1.00 96.56 109 ASN A CA 1
ATOM 802 C C . ASN A 1 109 ? -6.048 -12.534 3.612 1.00 96.56 109 ASN A C 1
ATOM 804 O O . ASN A 1 109 ? -7.108 -12.979 4.054 1.00 96.56 109 ASN A O 1
ATOM 808 N N . MET A 1 110 ? -4.890 -12.717 4.261 1.00 96.62 110 MET A N 1
ATOM 809 C CA . MET A 1 110 ? -4.801 -13.427 5.549 1.00 96.62 110 MET A CA 1
ATOM 810 C C . MET A 1 110 ? -5.590 -12.741 6.677 1.00 96.62 110 MET A C 1
ATOM 812 O O . MET A 1 110 ? -5.972 -13.406 7.637 1.00 96.62 110 MET A O 1
ATOM 816 N N . PHE A 1 111 ? -5.880 -11.440 6.563 1.00 96.50 111 PHE A N 1
ATOM 817 C CA . PHE A 1 111 ? -6.723 -10.711 7.519 1.00 96.50 111 PHE A CA 1
ATOM 818 C C . PHE A 1 111 ? -8.229 -10.813 7.217 1.00 96.50 111 PHE A C 1
ATOM 820 O O . PHE A 1 111 ? -9.036 -10.231 7.942 1.00 96.50 111 PHE A O 1
ATOM 827 N N . GLY A 1 112 ? -8.627 -11.555 6.176 1.00 94.12 112 GLY A N 1
ATOM 828 C CA . GLY A 1 112 ? -10.034 -11.820 5.853 1.00 94.12 112 GLY A CA 1
ATOM 829 C C . GLY A 1 112 ? -10.803 -10.599 5.339 1.00 94.12 112 GLY A C 1
ATOM 830 O O . GLY A 1 112 ? -12.016 -10.513 5.521 1.00 94.12 112 GLY A O 1
ATOM 831 N N . VAL A 1 113 ? -10.102 -9.643 4.729 1.00 93.62 113 VAL A N 1
ATOM 832 C CA . VAL A 1 113 ? -10.664 -8.408 4.165 1.00 93.62 113 VAL A CA 1
ATOM 833 C C . VAL A 1 113 ? -10.501 -8.391 2.650 1.00 93.62 113 VAL A C 1
ATOM 835 O O . VAL A 1 113 ? -9.529 -8.924 2.122 1.00 93.62 113 VAL A O 1
ATOM 838 N N . ALA A 1 114 ? -11.447 -7.767 1.944 1.00 96.12 114 ALA A N 1
ATOM 839 C CA . ALA A 1 114 ? -11.351 -7.611 0.497 1.00 96.12 114 ALA A CA 1
ATOM 840 C C . ALA A 1 114 ? -10.150 -6.727 0.129 1.00 96.12 114 ALA A C 1
ATOM 842 O O . ALA A 1 114 ? -9.905 -5.709 0.780 1.00 96.12 114 ALA A O 1
ATOM 843 N N . VAL A 1 115 ? -9.431 -7.094 -0.931 1.00 98.06 115 VAL A N 1
ATOM 844 C CA . VAL A 1 115 ? -8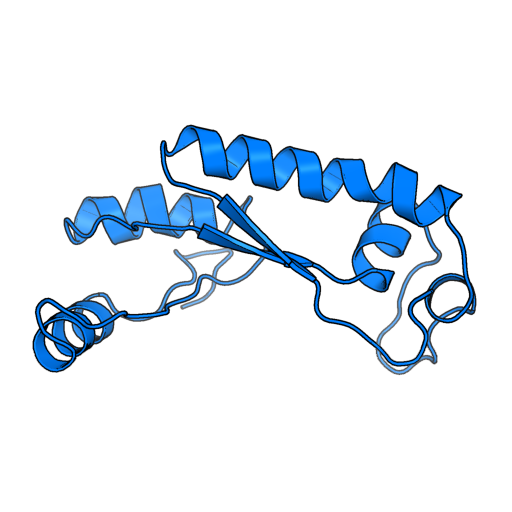.247 -6.370 -1.404 1.00 98.06 115 VAL A CA 1
ATOM 845 C C . VAL A 1 115 ? -8.519 -5.803 -2.789 1.00 98.06 115 VAL A C 1
ATOM 847 O O . VAL A 1 115 ? -8.918 -6.527 -3.698 1.00 98.06 115 VAL A O 1
ATOM 850 N N . VAL A 1 116 ? -8.277 -4.507 -2.950 1.00 98.38 116 VAL A N 1
ATOM 851 C CA . VAL A 1 116 ? -8.331 -3.801 -4.231 1.00 98.38 116 VAL A CA 1
ATOM 852 C C . VAL A 1 116 ? -6.948 -3.234 -4.515 1.00 98.38 116 VAL A C 1
ATOM 854 O O . VAL A 1 116 ? -6.342 -2.606 -3.650 1.00 98.38 116 VAL A O 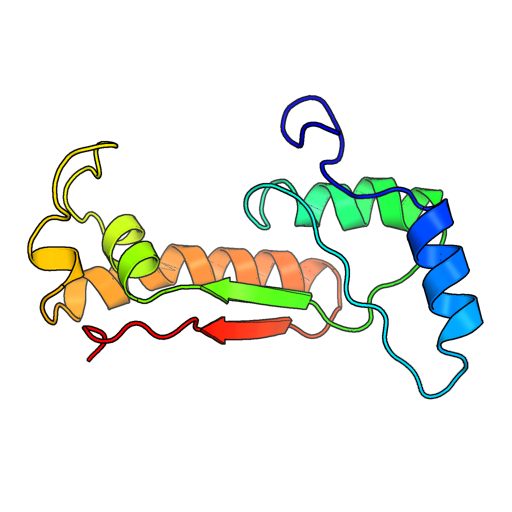1
ATOM 857 N N . VAL A 1 117 ? -6.438 -3.440 -5.726 1.00 98.50 117 VAL A N 1
ATOM 858 C CA . VAL A 1 117 ? -5.182 -2.820 -6.158 1.00 98.50 117 VAL A CA 1
ATOM 859 C C . VAL A 1 117 ? -5.500 -1.503 -6.857 1.00 98.50 117 VAL A C 1
ATOM 861 O O . VAL A 1 117 ? -6.249 -1.483 -7.831 1.00 98.50 117 VAL A O 1
ATOM 864 N N . ALA A 1 118 ? -4.914 -0.411 -6.374 1.00 98.62 118 ALA A N 1
ATOM 865 C CA . ALA A 1 118 ? -4.945 0.888 -7.032 1.00 98.62 118 ALA A CA 1
ATOM 866 C C . ALA A 1 118 ? -3.618 1.109 -7.766 1.00 98.62 118 ALA A C 1
ATOM 868 O O . ALA A 1 118 ? -2.575 1.299 -7.138 1.00 98.62 118 ALA A O 1
ATOM 869 N N . VAL A 1 119 ? -3.651 1.071 -9.099 1.00 98.25 119 VAL A N 1
ATOM 870 C CA . VAL A 1 119 ? -2.474 1.356 -9.926 1.00 98.25 119 VAL A CA 1
ATOM 871 C C . VAL A 1 119 ? -2.444 2.848 -10.235 1.00 98.25 119 VAL A C 1
ATOM 873 O O . VAL A 1 119 ? -3.252 3.347 -11.018 1.00 98.25 119 VAL A O 1
ATOM 876 N N . ASN A 1 120 ? -1.515 3.569 -9.614 1.00 98.31 120 ASN A N 1
ATOM 877 C CA . ASN A 1 120 ? -1.316 4.987 -9.890 1.00 98.31 120 ASN A CA 1
ATOM 878 C C . ASN A 1 120 ? -0.591 5.134 -11.231 1.00 98.31 120 ASN A C 1
ATOM 880 O O . ASN A 1 120 ? 0.600 4.834 -11.325 1.00 98.31 120 ASN A O 1
ATOM 884 N N . GLY A 1 121 ? -1.325 5.586 -12.249 1.00 97.19 121 GLY A N 1
ATOM 885 C CA . GLY A 1 121 ? -0.810 5.745 -13.607 1.00 97.19 121 GLY A CA 1
ATOM 886 C C . GLY A 1 121 ? 0.103 6.960 -13.775 1.00 97.19 121 GLY A C 1
ATOM 887 O O . GLY A 1 121 ? -0.180 8.053 -13.280 1.00 97.19 121 GLY A O 1
ATOM 888 N N . PHE A 1 122 ? 1.182 6.773 -14.529 1.00 96.31 122 PHE A N 1
ATOM 889 C CA . PHE A 1 122 ? 2.103 7.812 -14.980 1.00 96.31 122 PHE A CA 1
ATOM 890 C C . PHE A 1 122 ? 2.063 7.941 -16.506 1.00 96.31 122 PHE A C 1
ATOM 892 O O . PHE A 1 122 ? 1.758 6.998 -17.224 1.00 96.31 122 PHE A O 1
ATOM 899 N N . LYS A 1 123 ? 2.438 9.118 -17.028 1.00 96.12 123 LYS A N 1
ATOM 900 C CA . LYS A 1 123 ? 2.429 9.416 -18.477 1.00 96.12 123 LYS A CA 1
ATOM 901 C C . LYS A 1 123 ? 3.236 8.421 -19.333 1.00 96.12 123 LYS A C 1
ATOM 903 O O . LYS A 1 123 ? 2.962 8.293 -20.517 1.00 96.12 123 LYS A O 1
ATOM 908 N N . SER A 1 124 ? 4.260 7.798 -18.756 1.00 94.12 124 SER A N 1
ATOM 909 C CA . SER A 1 124 ? 5.153 6.860 -19.446 1.00 94.12 124 SER A CA 1
ATOM 910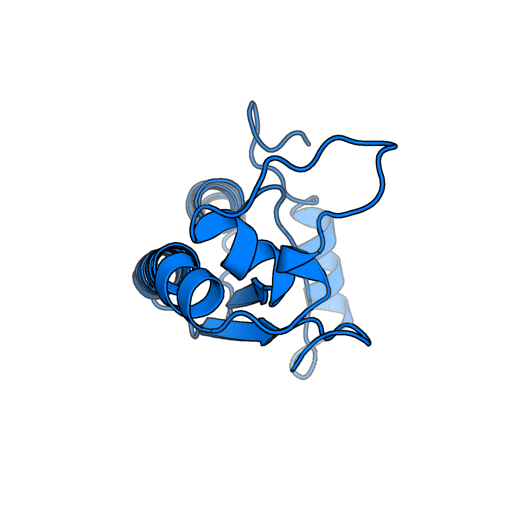 C C . SER A 1 124 ? 4.718 5.400 -19.341 1.00 94.12 124 SER A C 1
ATOM 912 O O . SER A 1 124 ? 5.459 4.531 -19.782 1.00 94.12 124 SER A O 1
ATOM 914 N N . ASP A 1 125 ? 3.620 5.119 -18.645 1.00 95.56 125 ASP A N 1
ATOM 915 C CA . ASP A 1 125 ? 3.175 3.748 -18.447 1.00 95.56 125 ASP A CA 1
ATOM 916 C C . ASP A 1 125 ? 2.554 3.240 -19.754 1.00 95.56 125 ASP A C 1
ATOM 918 O O . ASP A 1 125 ? 1.673 3.891 -20.323 1.00 95.56 125 ASP A O 1
ATOM 922 N N . THR A 1 126 ? 3.046 2.091 -20.215 1.00 88.19 126 THR A N 1
ATOM 923 C CA . THR A 1 126 ? 2.547 1.311 -21.351 1.00 88.19 126 THR A CA 1
ATOM 924 C C . THR A 1 126 ? 2.500 -0.160 -20.962 1.00 88.19 126 THR A C 1
ATOM 926 O O . THR A 1 126 ? 3.282 -0.555 -20.055 1.00 88.19 126 THR A O 1
#

Organism: Scyliorhinus torazame (NCBI:txid75743)